Protein AF-A0A411MJ97-F1 (afdb_monomer)

InterPro domains:
  IPR010998 Integrase/recombinase, N-terminal [G3DSA:1.10.150.130] (1-94)
  IPR011010 DNA breaking-rejoining enzyme, catalytic core [SSF56349] (4-119)

Foldseek 3Di:
DDPVVVVVLVVLCVPQPCVQPVPPQPQPDALVSVVVSLVPDDDPDLVSSLVSLVSLQVVLVVCCVVVVYVDRRSPPPDRPDDPPPPDDDDDPVRLVVVLVVQCVPDDDPSNVVSVVSVPD

pLDDT: mean 81.16, std 8.09, range [54.06, 89.62]

Nearest PDB structures (foldseek):
  1z19-assembly1_A-2  TM=8.122E-01  e=3.519E-02  Lambdavirus lambda
  5vfz-assembly1_A  TM=7.139E-01  e=2.256E-02  Brujitavirus brujita
  1z19-assembly1_B-2  TM=7.707E-01  e=4.645E-02  Lambdavirus lambda
  2khv-assembly1_A  TM=8.139E-01  e=2.682E+00  Nitrosospira multiformis ATCC 25196

Radius of gyration: 21.89 Å; Cα contacts (8 Å, |Δi|>4): 67; chains: 1; bounding box: 50×23×55 Å

Sequence (120 aa):
MCQGTRNNYKSSFNLYWMPYLGLRRIDMITPTMLRGII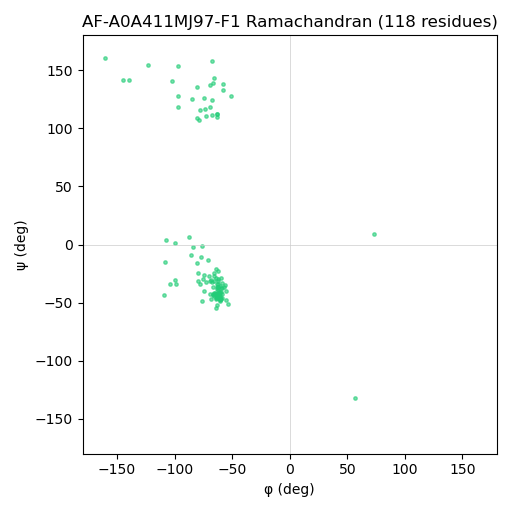ANIEWSSSGVKRNAIIKLASVFKTAVLDGLIAKNPTTSLDKPKVVKKVVDPYTREEAERIITYLYKTLRKYSQIYAPFFEFA

Mean predicted aligned error: 10.46 Å

Organism: NCBI:txid2518644

Solvent-accessible surface area (backbone atoms only — not comparable to full-atom values): 7359 Å² total; per-residue (Å²): 131,63,68,67,62,57,51,54,50,53,52,50,40,58,71,73,39,38,86,78,45,65,90,51,64,78,71,76,56,46,45,67,58,51,53,52,51,62,68,70,52,86,64,97,38,69,66,56,50,36,52,52,51,52,55,50,39,50,52,40,48,49,37,36,75,73,62,70,29,96,67,57,44,54,75,84,54,88,69,66,78,85,76,78,76,78,78,81,74,77,50,71,71,54,49,54,51,50,38,55,48,38,62,74,70,41,60,76,85,57,42,60,56,29,60,54,70,73,77,108

Secondary structure (DSSP, 8-state):
--HHHHHHHHHHHHHHTHHHHTTS-GGG--HHHHHHHHHHSPPS-HHHHHHHHHHHHHHHHHHHHTTS-SS-TTTTSPPPP-------PPPHHHHHHHHHHHHHH--GGGGGHHHHHH--

Structure (mmCIF, N/CA/C/O backbone):
data_AF-A0A411MJ97-F1
#
_entry.id   AF-A0A411MJ97-F1
#
loop_
_atom_site.group_PDB
_atom_site.id
_atom_site.type_symbol
_atom_site.label_atom_id
_atom_site.label_alt_id
_atom_site.label_comp_id
_atom_site.label_asym_id
_atom_site.label_entity_id
_atom_site.label_seq_id
_atom_site.pdbx_PDB_ins_code
_atom_site.Cartn_x
_atom_site.Cartn_y
_atom_site.Cartn_z
_atom_site.occupancy
_atom_site.B_iso_or_equiv
_atom_site.auth_seq_id
_atom_site.auth_comp_id
_atom_site.auth_asym_id
_atom_site.auth_atom_id
_atom_site.pdbx_PDB_model_num
ATOM 1 N N . MET A 1 1 ? -15.917 -6.005 -7.310 1.00 54.06 1 MET A N 1
ATOM 2 C CA . MET A 1 1 ? -14.992 -5.322 -6.373 1.00 54.06 1 MET A CA 1
ATOM 3 C C . MET A 1 1 ? -15.778 -4.272 -5.606 1.00 54.06 1 MET A C 1
ATOM 5 O O . MET A 1 1 ? -16.464 -3.483 -6.238 1.00 54.06 1 MET A O 1
ATOM 9 N N . CYS A 1 2 ? -15.717 -4.263 -4.278 1.00 67.25 2 CYS A N 1
ATOM 10 C CA . CYS A 1 2 ? -16.365 -3.239 -3.456 1.00 67.25 2 CYS A CA 1
ATOM 11 C C . CYS A 1 2 ? -15.707 -1.859 -3.681 1.00 67.25 2 CYS A C 1
ATOM 13 O O . CYS A 1 2 ? -14.482 -1.755 -3.792 1.00 67.25 2 CYS A O 1
ATOM 15 N N . GLN A 1 3 ? -16.516 -0.794 -3.767 1.00 73.81 3 GLN A N 1
ATOM 16 C CA . GLN A 1 3 ? -16.079 0.563 -4.144 1.00 73.81 3 GLN A CA 1
ATOM 17 C C . GLN A 1 3 ? -14.947 1.105 -3.248 1.00 73.81 3 GLN A C 1
ATOM 19 O O . GLN A 1 3 ? -14.032 1.774 -3.732 1.00 73.81 3 GLN A O 1
ATOM 24 N N . GLY A 1 4 ? -14.960 0.753 -1.957 1.00 75.31 4 GLY A N 1
ATOM 25 C CA . GLY A 1 4 ? -13.922 1.140 -0.997 1.00 75.31 4 GLY A CA 1
ATOM 26 C C . GLY A 1 4 ? -12.528 0.620 -1.362 1.00 75.31 4 GLY A C 1
ATOM 27 O O . GLY A 1 4 ? -11.550 1.367 -1.292 1.00 75.31 4 GLY A O 1
ATOM 28 N N . THR A 1 5 ? -12.425 -0.621 -1.845 1.00 76.12 5 THR A N 1
ATOM 29 C CA . THR A 1 5 ? -11.140 -1.207 -2.254 1.00 76.12 5 THR A CA 1
ATOM 30 C C . THR A 1 5 ? -10.574 -0.480 -3.471 1.00 76.12 5 THR A C 1
ATOM 32 O O . THR A 1 5 ? -9.397 -0.120 -3.476 1.00 76.12 5 THR A O 1
ATOM 35 N N . ARG A 1 6 ? -11.408 -0.173 -4.474 1.00 81.50 6 ARG A N 1
ATOM 36 C CA . ARG A 1 6 ? -10.982 0.574 -5.672 1.00 81.50 6 ARG A CA 1
ATOM 37 C C . ARG A 1 6 ? -10.468 1.971 -5.317 1.00 81.50 6 ARG A C 1
ATOM 39 O O . ARG A 1 6 ? -9.400 2.366 -5.785 1.00 81.50 6 ARG A O 1
ATOM 46 N N . ASN A 1 7 ? -11.194 2.694 -4.465 1.00 84.56 7 ASN A N 1
ATOM 47 C CA . ASN A 1 7 ? -10.807 4.037 -4.037 1.00 84.56 7 ASN A CA 1
ATOM 48 C C . ASN A 1 7 ? -9.480 4.015 -3.264 1.00 84.56 7 ASN A C 1
ATOM 50 O O . ASN A 1 7 ? -8.591 4.809 -3.555 1.00 84.56 7 ASN A O 1
ATOM 54 N N . ASN A 1 8 ? -9.290 3.048 -2.360 1.00 82.81 8 ASN A N 1
ATOM 55 C CA . ASN A 1 8 ? -8.037 2.897 -1.618 1.00 82.81 8 ASN A CA 1
ATOM 56 C C . ASN A 1 8 ? -6.839 2.605 -2.545 1.00 82.81 8 ASN A C 1
ATOM 58 O O . ASN A 1 8 ? -5.727 3.083 -2.319 1.00 82.81 8 ASN A O 1
ATOM 62 N N . TYR A 1 9 ? -7.031 1.824 -3.611 1.00 84.38 9 TYR A N 1
ATOM 63 C CA . TYR A 1 9 ? -5.985 1.634 -4.620 1.00 84.38 9 TYR A CA 1
ATOM 64 C C . TYR A 1 9 ? -5.664 2.952 -5.327 1.00 84.38 9 TYR A C 1
ATOM 66 O O . TYR A 1 9 ? -4.514 3.385 -5.280 1.00 84.38 9 TYR A O 1
ATOM 74 N N . LYS A 1 10 ? -6.672 3.626 -5.895 1.00 87.00 10 LYS A N 1
ATOM 75 C CA . LYS A 1 10 ? -6.489 4.886 -6.631 1.00 87.00 10 LYS A CA 1
ATOM 76 C C . LYS A 1 10 ? -5.780 5.951 -5.789 1.00 87.00 10 LYS A C 1
ATOM 78 O O . LYS A 1 10 ? -4.799 6.527 -6.247 1.00 87.00 10 LYS A O 1
ATOM 83 N N . SER A 1 11 ? -6.214 6.158 -4.546 1.00 86.81 11 SER A N 1
ATOM 84 C CA . SER A 1 11 ? -5.609 7.152 -3.655 1.00 86.81 11 SER A CA 1
ATOM 85 C C . SER A 1 11 ? -4.155 6.823 -3.316 1.00 86.81 11 SER A C 1
ATOM 87 O O . SER A 1 11 ? -3.308 7.707 -3.379 1.00 86.81 11 SER A O 1
ATOM 89 N N . SER A 1 12 ? -3.829 5.555 -3.027 1.00 86.31 12 SER A N 1
ATOM 90 C CA . SER A 1 12 ? -2.433 5.157 -2.773 1.00 86.31 12 SER A CA 1
ATOM 91 C C . SER A 1 12 ? -1.535 5.379 -3.993 1.00 86.31 12 SER A C 1
ATOM 93 O O . SER A 1 12 ? -0.392 5.796 -3.840 1.00 86.31 12 SER A O 1
ATOM 95 N N . PHE A 1 13 ? -2.034 5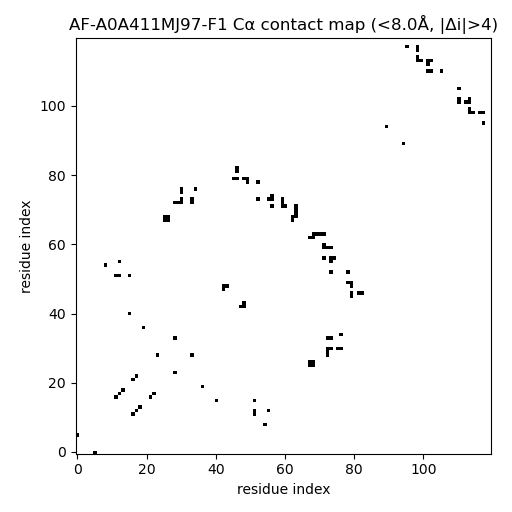.106 -5.202 1.00 88.19 13 PHE A N 1
ATOM 96 C CA . PHE A 1 13 ? -1.264 5.331 -6.426 1.00 88.19 13 PHE A CA 1
ATOM 97 C C . PHE A 1 13 ? -1.043 6.810 -6.712 1.00 88.19 13 PHE A C 1
ATOM 99 O O . PHE A 1 13 ? 0.091 7.210 -6.970 1.00 88.19 13 PHE A O 1
ATOM 106 N N . ASN A 1 14 ? -2.097 7.616 -6.620 1.00 89.19 14 ASN A N 1
ATOM 107 C CA . ASN A 1 14 ? -2.013 9.049 -6.878 1.00 89.19 14 ASN A CA 1
ATOM 108 C C . ASN A 1 14 ? -1.098 9.768 -5.887 1.00 89.19 14 ASN A C 1
ATOM 110 O O . ASN A 1 14 ? -0.387 10.681 -6.284 1.00 89.19 14 ASN A O 1
ATOM 114 N N . LEU A 1 15 ? -1.097 9.340 -4.624 1.00 87.81 15 LEU A N 1
ATOM 115 C CA . LEU A 1 15 ? -0.295 9.971 -3.584 1.00 87.81 15 LEU A CA 1
ATOM 116 C C . LEU A 1 15 ? 1.189 9.587 -3.676 1.00 87.81 15 LEU A C 1
ATOM 118 O O . LEU A 1 15 ? 2.050 10.457 -3.628 1.00 87.81 15 LEU A O 1
ATOM 122 N N . TYR A 1 16 ? 1.493 8.291 -3.805 1.00 87.56 16 TYR A N 1
ATOM 123 C CA . TYR A 1 16 ? 2.867 7.795 -3.651 1.00 87.56 16 TYR A CA 1
ATOM 124 C C . TYR A 1 16 ? 3.594 7.543 -4.972 1.00 87.56 16 TYR A C 1
ATOM 126 O O . TYR A 1 16 ? 4.814 7.658 -5.029 1.00 87.56 16 TYR A O 1
ATOM 134 N N . TRP A 1 17 ? 2.876 7.172 -6.035 1.00 89.38 17 TRP A N 1
ATOM 135 C CA . TRP A 1 17 ? 3.498 6.670 -7.264 1.00 89.38 17 TRP A CA 1
ATOM 136 C C . TRP A 1 17 ? 3.387 7.649 -8.432 1.00 89.38 17 TRP A C 1
ATOM 138 O O . TRP A 1 17 ? 4.373 7.857 -9.137 1.00 89.38 17 TRP A O 1
ATOM 148 N N . MET A 1 18 ? 2.225 8.276 -8.635 1.00 89.62 18 MET A N 1
ATOM 149 C CA . MET A 1 18 ? 1.992 9.172 -9.777 1.00 89.62 18 MET A CA 1
ATOM 150 C C . MET A 1 18 ? 2.946 10.376 -9.858 1.00 89.62 18 MET A C 1
ATOM 152 O O . MET A 1 18 ? 3.374 10.659 -10.976 1.00 89.62 18 MET A O 1
ATOM 156 N N . PRO A 1 19 ? 3.369 11.027 -8.752 1.00 88.19 19 PRO A N 1
ATOM 157 C CA . PRO A 1 19 ? 4.317 12.143 -8.832 1.00 88.19 19 PRO A CA 1
ATOM 158 C C . PRO A 1 19 ? 5.660 11.763 -9.473 1.00 88.19 19 PRO A C 1
ATOM 160 O O . PRO A 1 19 ? 6.300 12.591 -10.111 1.00 88.19 19 PRO A O 1
ATOM 163 N N . TYR A 1 20 ? 6.078 10.501 -9.339 1.00 86.44 20 TYR A N 1
ATOM 164 C CA . TYR A 1 20 ? 7.381 10.023 -9.811 1.00 86.44 20 TYR A CA 1
ATOM 165 C C . TYR A 1 20 ? 7.296 9.194 -11.097 1.00 86.44 20 TYR A C 1
ATOM 167 O O . TYR A 1 20 ? 8.217 9.212 -11.918 1.00 86.44 20 TYR A O 1
ATOM 175 N N . LEU A 1 21 ? 6.212 8.430 -11.253 1.00 86.38 21 LEU A N 1
ATOM 176 C CA . LEU A 1 21 ? 6.045 7.434 -12.313 1.00 86.38 21 LEU A CA 1
ATOM 177 C C . LEU A 1 21 ? 5.025 7.849 -13.379 1.00 86.38 21 LEU A C 1
ATOM 179 O O . LEU A 1 21 ? 5.023 7.251 -14.447 1.00 86.38 21 LEU A O 1
ATOM 183 N N . GLY A 1 22 ? 4.183 8.859 -13.131 1.00 83.94 22 GLY A N 1
ATOM 184 C CA . GLY A 1 22 ? 3.058 9.201 -14.012 1.00 83.94 22 GLY A CA 1
ATOM 185 C C . GLY A 1 22 ? 3.455 9.630 -15.428 1.00 83.94 22 GLY A C 1
ATOM 186 O O . GLY A 1 22 ? 2.711 9.382 -16.368 1.00 83.94 22 GLY A O 1
ATOM 187 N N . LEU A 1 23 ? 4.641 10.226 -15.592 1.00 86.06 23 LEU A N 1
ATOM 188 C CA . LEU A 1 23 ? 5.170 10.675 -16.889 1.00 86.06 23 LEU A CA 1
ATOM 189 C C . LEU A 1 23 ? 6.191 9.704 -17.501 1.00 86.06 23 LEU A C 1
ATOM 191 O O . LEU A 1 23 ? 6.770 9.990 -18.546 1.00 86.06 23 LEU A O 1
ATOM 195 N N . ARG A 1 24 ? 6.467 8.572 -16.843 1.00 85.19 24 ARG A N 1
ATOM 196 C CA . ARG A 1 24 ? 7.493 7.621 -17.284 1.00 85.19 24 ARG A CA 1
ATOM 197 C C . ARG A 1 24 ? 6.850 6.432 -17.975 1.00 85.19 24 ARG A C 1
ATOM 199 O O . ARG A 1 24 ? 5.842 5.899 -17.520 1.00 85.19 24 ARG A O 1
ATOM 206 N N . ARG A 1 25 ? 7.490 5.967 -19.045 1.00 85.06 25 ARG A N 1
ATOM 207 C CA . ARG A 1 25 ? 7.130 4.691 -19.659 1.00 85.06 25 ARG A CA 1
ATOM 208 C C . ARG A 1 25 ? 7.429 3.546 -18.691 1.00 85.06 25 ARG A C 1
ATOM 210 O O . ARG A 1 25 ? 8.425 3.579 -17.966 1.00 85.06 25 ARG A O 1
ATOM 217 N N . ILE A 1 26 ? 6.565 2.535 -18.692 1.00 83.88 26 ILE A N 1
ATOM 218 C CA . ILE A 1 26 ? 6.623 1.414 -17.747 1.00 83.88 26 ILE A CA 1
ATOM 219 C C . ILE A 1 26 ? 7.876 0.535 -17.918 1.00 83.88 26 ILE A C 1
ATOM 221 O O . ILE A 1 26 ? 8.356 -0.046 -16.947 1.00 83.88 26 ILE A O 1
ATOM 225 N N . ASP A 1 27 ? 8.438 0.492 -19.126 1.00 82.81 27 ASP A N 1
ATOM 226 C CA . ASP A 1 27 ? 9.642 -0.256 -19.508 1.00 82.81 27 ASP A CA 1
ATOM 227 C C . ASP A 1 27 ? 10.949 0.368 -18.999 1.00 82.81 27 ASP A C 1
ATOM 229 O O . ASP A 1 27 ? 11.921 -0.341 -18.750 1.00 82.81 27 ASP A O 1
ATOM 233 N N . MET A 1 28 ? 10.969 1.684 -18.780 1.00 85.75 28 MET A N 1
ATOM 234 C CA . MET A 1 28 ? 12.132 2.408 -18.253 1.00 85.75 28 MET A CA 1
ATOM 235 C C . MET A 1 28 ? 12.220 2.377 -16.721 1.00 85.75 28 MET A C 1
ATOM 237 O O . MET A 1 28 ? 13.153 2.931 -16.132 1.00 85.75 28 MET A O 1
ATOM 241 N N . ILE A 1 29 ? 11.247 1.763 -16.041 1.00 86.81 29 ILE A N 1
ATOM 242 C CA . ILE A 1 29 ? 11.203 1.745 -14.580 1.00 86.81 29 ILE A CA 1
ATOM 243 C C . ILE A 1 29 ? 12.152 0.672 -14.045 1.00 86.81 29 ILE A C 1
ATOM 245 O O . ILE A 1 29 ? 11.885 -0.524 -14.131 1.00 86.81 29 ILE A O 1
ATOM 249 N N . THR A 1 30 ? 13.255 1.108 -13.435 1.00 85.75 30 THR A N 1
ATOM 250 C CA . THR A 1 30 ? 14.268 0.210 -12.867 1.00 85.75 30 THR A CA 1
ATOM 251 C C . THR A 1 30 ? 14.084 -0.009 -11.357 1.00 85.75 30 THR A C 1
ATOM 253 O O . THR A 1 30 ? 13.586 0.875 -10.650 1.00 85.75 30 THR A O 1
ATOM 256 N N . PRO A 1 31 ? 14.547 -1.152 -10.806 1.00 85.38 31 PRO A N 1
ATOM 257 C CA . PRO A 1 31 ? 14.511 -1.409 -9.363 1.00 85.38 31 PRO A CA 1
ATOM 258 C C . PRO A 1 31 ? 15.251 -0.351 -8.533 1.00 85.38 31 PRO A C 1
ATOM 260 O O . PRO A 1 31 ? 14.812 0.007 -7.442 1.00 85.38 31 PRO A O 1
ATOM 263 N N . THR A 1 32 ? 16.371 0.174 -9.043 1.00 86.19 32 THR A N 1
ATOM 264 C CA . THR A 1 32 ? 17.165 1.208 -8.359 1.00 86.19 32 THR A CA 1
ATOM 265 C C . THR A 1 32 ? 16.396 2.517 -8.243 1.00 86.19 32 THR A C 1
ATOM 267 O O . THR A 1 32 ? 16.381 3.114 -7.168 1.00 86.19 32 THR A O 1
ATOM 270 N N . MET A 1 33 ? 15.689 2.921 -9.303 1.00 86.81 33 MET A N 1
ATOM 271 C CA . MET A 1 33 ? 14.829 4.102 -9.263 1.00 86.81 33 MET A CA 1
ATOM 272 C C . MET A 1 33 ? 13.702 3.927 -8.242 1.00 86.81 33 MET A C 1
ATOM 274 O O . MET A 1 33 ? 13.457 4.825 -7.443 1.00 86.81 33 MET A O 1
ATOM 278 N N . LEU A 1 34 ? 13.064 2.752 -8.204 1.00 87.50 34 LEU A N 1
ATOM 279 C CA . LEU A 1 34 ? 12.028 2.459 -7.211 1.00 87.50 34 LEU A CA 1
ATOM 280 C C . LEU A 1 34 ? 12.567 2.516 -5.778 1.00 87.50 34 LEU A C 1
ATOM 282 O O . LEU A 1 34 ? 11.903 3.084 -4.916 1.00 87.50 34 LEU A O 1
ATOM 286 N N . ARG A 1 35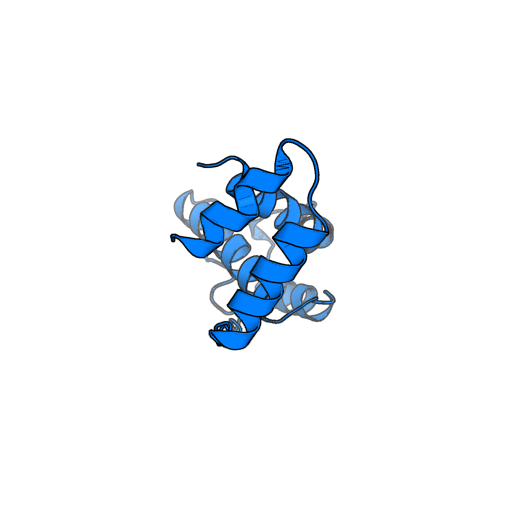 ? 13.773 1.993 -5.514 1.00 86.81 35 ARG A N 1
ATOM 287 C CA . ARG A 1 35 ? 14.420 2.125 -4.196 1.00 86.81 35 ARG A CA 1
ATOM 288 C C . ARG A 1 35 ? 14.661 3.585 -3.821 1.00 86.81 35 ARG A C 1
ATOM 290 O O . ARG A 1 35 ? 14.360 3.960 -2.693 1.00 86.81 35 ARG A O 1
ATOM 297 N N . GLY A 1 36 ? 15.139 4.398 -4.764 1.00 87.44 36 GLY A N 1
ATOM 298 C CA . GLY A 1 36 ? 15.321 5.836 -4.563 1.00 87.44 36 GLY A CA 1
ATOM 299 C C . GLY A 1 36 ? 14.005 6.545 -4.242 1.00 87.44 36 GLY A C 1
ATOM 300 O O . GLY A 1 36 ? 13.925 7.275 -3.262 1.00 87.44 36 GLY A O 1
ATOM 301 N N . ILE A 1 37 ? 12.942 6.276 -5.004 1.00 88.88 37 ILE A N 1
ATOM 302 C CA . ILE A 1 37 ? 11.608 6.847 -4.758 1.00 88.88 37 ILE A CA 1
ATOM 303 C C . ILE A 1 37 ? 11.090 6.430 -3.376 1.00 88.88 37 ILE A C 1
ATOM 305 O O . ILE A 1 37 ? 10.649 7.266 -2.597 1.00 88.88 37 ILE A O 1
ATOM 309 N N . ILE A 1 38 ? 11.195 5.144 -3.032 1.00 87.94 38 ILE A N 1
ATOM 310 C CA . ILE A 1 38 ? 10.743 4.621 -1.737 1.00 87.94 38 ILE A CA 1
ATOM 311 C C . ILE A 1 38 ? 11.511 5.246 -0.566 1.00 87.94 38 ILE A C 1
ATOM 313 O O . ILE A 1 38 ? 10.930 5.403 0.507 1.00 87.94 38 ILE A O 1
ATOM 317 N N . ALA A 1 39 ? 12.794 5.565 -0.746 1.00 87.00 39 ALA A N 1
ATOM 318 C CA . ALA A 1 39 ? 13.601 6.243 0.264 1.00 87.00 39 ALA A CA 1
ATOM 319 C C . ALA A 1 39 ? 13.234 7.729 0.417 1.00 87.00 39 ALA A C 1
ATOM 321 O O . ALA A 1 39 ? 13.314 8.246 1.523 1.00 87.00 39 ALA A O 1
ATOM 322 N N . ASN A 1 40 ? 12.807 8.389 -0.664 1.00 88.44 40 ASN A N 1
ATOM 323 C CA . ASN A 1 40 ? 12.400 9.799 -0.645 1.00 88.44 40 ASN A CA 1
ATOM 324 C C . ASN A 1 40 ? 10.978 10.023 -0.112 1.00 88.44 40 ASN A C 1
ATOM 326 O O . ASN A 1 40 ? 10.658 11.115 0.344 1.00 88.44 40 ASN A O 1
ATOM 330 N N . ILE A 1 41 ? 10.100 9.022 -0.190 1.00 87.88 41 ILE A N 1
ATOM 331 C CA . ILE A 1 41 ? 8.732 9.144 0.323 1.00 87.88 41 ILE A CA 1
ATOM 332 C C . ILE A 1 41 ? 8.743 9.082 1.853 1.00 87.88 41 ILE A C 1
ATOM 334 O O . ILE A 1 41 ? 9.190 8.093 2.438 1.00 87.88 41 ILE A O 1
ATOM 338 N N . GLU A 1 42 ? 8.152 10.086 2.497 1.00 86.94 42 GLU A N 1
ATOM 339 C CA . GLU A 1 42 ? 7.803 10.014 3.913 1.00 86.94 42 GLU A CA 1
ATOM 340 C C . GLU A 1 42 ? 6.598 9.088 4.115 1.00 86.94 42 GLU A C 1
ATOM 342 O O . GLU A 1 42 ? 5.489 9.318 3.621 1.00 86.94 42 GLU A O 1
ATOM 347 N N . TRP A 1 43 ? 6.821 7.990 4.835 1.00 86.00 43 TRP A N 1
ATOM 348 C CA . TRP A 1 43 ? 5.801 6.980 5.087 1.00 86.00 43 TRP A CA 1
ATOM 349 C C . TRP A 1 43 ? 5.157 7.202 6.449 1.00 86.00 43 TRP A C 1
ATOM 351 O O . TRP A 1 43 ? 5.841 7.194 7.467 1.00 86.00 43 TRP A O 1
ATOM 361 N N . SER A 1 44 ? 3.825 7.266 6.491 1.00 84.31 44 SER A N 1
ATOM 362 C CA . SER A 1 44 ? 3.083 7.352 7.757 1.00 84.31 44 SER A CA 1
ATOM 363 C C . SER A 1 44 ? 3.250 6.111 8.640 1.00 84.31 44 SER A C 1
ATOM 365 O O . SER A 1 44 ? 3.148 6.188 9.859 1.00 84.31 44 SER A O 1
ATOM 367 N N . SER A 1 45 ? 3.486 4.942 8.037 1.00 83.56 45 SER A N 1
ATOM 368 C CA . SER A 1 45 ? 3.812 3.709 8.754 1.00 83.56 45 SER A CA 1
ATOM 369 C C . SER A 1 45 ? 4.485 2.681 7.84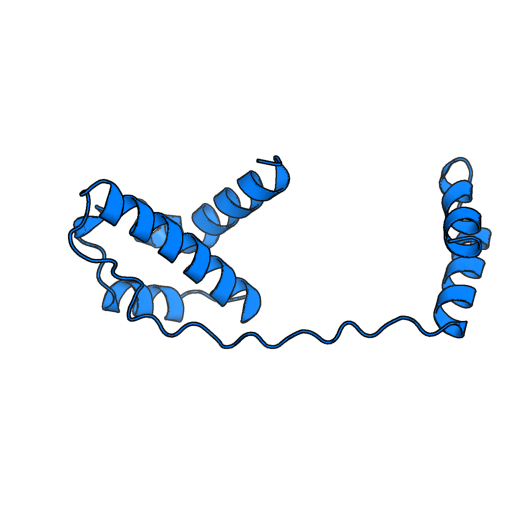3 1.00 83.56 45 SER A C 1
ATOM 371 O O . SER A 1 45 ? 4.328 2.695 6.616 1.00 83.56 45 SER A O 1
ATOM 373 N N . SER A 1 46 ? 5.168 1.710 8.455 1.00 82.19 46 SER A N 1
ATOM 374 C CA . SER A 1 46 ? 5.726 0.541 7.759 1.00 82.19 46 SER A CA 1
ATOM 375 C C . SER A 1 46 ? 4.650 -0.284 7.033 1.00 82.19 46 SER A C 1
ATOM 377 O O . SER A 1 46 ? 4.902 -0.819 5.950 1.00 82.19 46 SER A O 1
ATOM 379 N N . GLY A 1 47 ? 3.430 -0.338 7.580 1.00 82.31 47 GLY A N 1
ATOM 380 C CA . GLY A 1 47 ? 2.277 -0.991 6.958 1.00 82.31 47 GLY A CA 1
ATOM 381 C C . GLY A 1 47 ? 1.812 -0.287 5.682 1.00 82.31 47 GLY A C 1
ATOM 382 O O . GLY A 1 47 ? 1.561 -0.946 4.672 1.00 82.31 47 GLY A O 1
ATOM 383 N N . VAL A 1 48 ? 1.766 1.050 5.687 1.00 84.12 48 VAL A N 1
ATOM 384 C CA . VAL A 1 48 ? 1.420 1.847 4.497 1.00 84.12 48 VAL A CA 1
ATOM 385 C C . VAL A 1 48 ? 2.483 1.691 3.410 1.00 84.12 48 VAL A C 1
ATOM 387 O O . VAL A 1 48 ? 2.127 1.402 2.265 1.00 84.12 48 VAL A O 1
ATOM 390 N N . LYS A 1 49 ? 3.772 1.745 3.778 1.00 86.25 49 LYS A N 1
ATOM 391 C CA . LYS A 1 49 ? 4.898 1.449 2.874 1.00 86.25 49 LYS A CA 1
ATOM 392 C C . LYS A 1 49 ? 4.748 0.087 2.206 1.00 86.25 49 LYS A C 1
ATOM 394 O O . LYS A 1 49 ? 4.795 -0.027 0.981 1.00 86.25 49 LYS A O 1
ATOM 399 N N . ARG A 1 50 ? 4.509 -0.959 3.000 1.00 84.62 50 ARG A N 1
ATOM 400 C CA . ARG A 1 50 ? 4.316 -2.320 2.488 1.00 84.62 50 ARG A CA 1
ATOM 401 C C . ARG A 1 50 ? 3.113 -2.407 1.546 1.00 84.62 50 ARG A C 1
ATOM 403 O O . ARG A 1 50 ? 3.237 -2.977 0.464 1.00 84.62 50 ARG A O 1
ATOM 410 N N . ASN A 1 51 ? 1.971 -1.844 1.933 1.00 86.12 51 ASN A N 1
ATOM 411 C CA . ASN A 1 51 ? 0.757 -1.874 1.119 1.00 86.12 51 ASN A CA 1
ATOM 412 C C . ASN A 1 51 ? 0.952 -1.160 -0.222 1.00 86.12 51 ASN A C 1
ATOM 414 O O . ASN A 1 51 ? 0.545 -1.691 -1.254 1.00 86.12 51 ASN A O 1
ATOM 418 N N . ALA A 1 52 ? 1.611 -0.000 -0.231 1.00 88.19 52 ALA A N 1
ATOM 419 C CA . ALA A 1 52 ? 1.930 0.716 -1.459 1.00 88.19 52 ALA A CA 1
ATOM 420 C C . ALA A 1 52 ? 2.824 -0.122 -2.389 1.00 88.19 52 ALA A C 1
ATOM 422 O O . ALA A 1 52 ? 2.522 -0.234 -3.578 1.00 88.19 52 ALA A O 1
ATOM 423 N N . ILE A 1 53 ? 3.871 -0.763 -1.848 1.00 88.31 53 ILE A N 1
ATOM 424 C CA . ILE A 1 53 ? 4.787 -1.629 -2.612 1.00 88.31 53 ILE A CA 1
ATOM 425 C C . ILE A 1 53 ? 4.063 -2.864 -3.164 1.00 88.31 53 ILE A C 1
ATOM 427 O O . ILE A 1 53 ? 4.277 -3.229 -4.316 1.00 88.31 53 ILE A O 1
ATOM 431 N N . ILE A 1 54 ? 3.188 -3.510 -2.385 1.00 88.00 54 ILE A N 1
ATOM 432 C CA . ILE A 1 54 ? 2.418 -4.681 -2.843 1.00 88.00 54 ILE A CA 1
ATOM 433 C C . ILE A 1 54 ? 1.490 -4.305 -4.000 1.00 88.00 54 ILE A C 1
ATOM 435 O O . ILE A 1 54 ? 1.453 -5.013 -5.006 1.00 88.00 54 ILE A O 1
ATOM 439 N N . LYS A 1 55 ? 0.769 -3.184 -3.875 1.00 88.44 55 LYS A N 1
ATOM 440 C CA . LYS A 1 55 ? -0.112 -2.676 -4.934 1.00 88.44 55 LYS A CA 1
ATOM 441 C C . LYS A 1 55 ? 0.680 -2.409 -6.217 1.00 88.44 55 LYS A C 1
ATOM 443 O O . LYS A 1 55 ? 0.273 -2.857 -7.286 1.00 88.44 55 LYS A O 1
ATOM 448 N N . LEU A 1 56 ? 1.836 -1.753 -6.099 1.00 88.50 56 LEU A N 1
ATOM 449 C CA . LEU A 1 56 ? 2.734 -1.501 -7.226 1.00 88.50 56 LEU A CA 1
ATOM 450 C C . LEU A 1 56 ? 3.227 -2.808 -7.866 1.00 88.50 56 LEU A C 1
ATOM 452 O O . LEU A 1 56 ? 3.154 -2.973 -9.081 1.00 88.50 56 LEU A O 1
ATOM 456 N N . ALA A 1 57 ? 3.677 -3.762 -7.049 1.00 88.31 57 ALA A N 1
ATOM 457 C CA . ALA A 1 57 ? 4.159 -5.056 -7.515 1.00 88.31 57 ALA A CA 1
ATOM 458 C C . ALA A 1 57 ? 3.086 -5.845 -8.272 1.00 88.31 57 ALA A C 1
ATOM 460 O O . ALA A 1 57 ? 3.409 -6.525 -9.245 1.00 88.31 57 ALA A O 1
ATOM 461 N N . SER A 1 58 ? 1.820 -5.731 -7.854 1.00 88.25 58 SER A N 1
ATOM 462 C CA . SER A 1 58 ? 0.688 -6.331 -8.560 1.00 88.25 58 SER A CA 1
ATOM 463 C C . SER A 1 58 ? 0.503 -5.729 -9.951 1.00 88.25 58 SER A C 1
ATOM 465 O O . SER A 1 58 ? 0.305 -6.482 -10.896 1.00 88.25 58 SER A O 1
ATOM 467 N N . VAL A 1 59 ? 0.611 -4.403 -10.095 1.00 88.12 59 VAL A N 1
ATOM 468 C CA . VAL A 1 59 ? 0.488 -3.732 -11.402 1.00 88.12 59 VAL A CA 1
ATOM 469 C C . VAL A 1 59 ? 1.614 -4.153 -12.343 1.00 88.12 59 VAL A C 1
ATOM 471 O O . VAL A 1 59 ? 1.345 -4.540 -13.475 1.00 88.12 59 VAL A O 1
ATOM 474 N N . PHE A 1 60 ? 2.864 -4.175 -11.870 1.00 87.62 60 PHE A N 1
ATOM 475 C CA . PHE A 1 60 ? 3.980 -4.664 -12.687 1.00 87.62 60 PHE A CA 1
ATOM 476 C C . PHE A 1 60 ? 3.875 -6.155 -13.005 1.00 87.62 60 PHE A C 1
ATOM 478 O O . PHE A 1 60 ? 4.307 -6.577 -14.070 1.00 87.62 60 PHE A O 1
ATOM 485 N N . LYS A 1 61 ? 3.294 -6.966 -12.114 1.00 88.50 61 LYS A N 1
ATOM 486 C CA . LYS A 1 61 ? 3.033 -8.378 -12.407 1.00 88.50 61 LYS A CA 1
ATOM 487 C C . LYS A 1 61 ? 2.050 -8.516 -13.570 1.00 88.50 61 LYS A C 1
ATOM 489 O O . LYS A 1 61 ? 2.324 -9.297 -14.471 1.00 88.50 61 LYS A O 1
ATOM 494 N N . THR A 1 62 ? 0.962 -7.747 -13.573 1.00 87.88 62 THR A N 1
ATOM 495 C CA . THR A 1 62 ? 0.016 -7.722 -14.698 1.00 87.88 62 THR A CA 1
ATOM 496 C C . THR A 1 62 ? 0.689 -7.226 -15.975 1.00 87.88 62 THR A C 1
ATOM 498 O O . THR A 1 62 ? 0.577 -7.878 -16.998 1.00 87.88 62 THR A O 1
ATOM 501 N N . ALA A 1 63 ? 1.500 -6.168 -15.904 1.00 86.56 63 ALA A N 1
ATOM 502 C CA . ALA A 1 63 ? 2.227 -5.666 -17.070 1.00 86.56 63 ALA A CA 1
ATOM 503 C C . ALA A 1 63 ? 3.225 -6.683 -17.665 1.00 86.56 63 ALA A C 1
ATOM 505 O O . ALA A 1 63 ? 3.443 -6.683 -18.873 1.00 86.56 63 ALA A O 1
ATOM 506 N N . VAL A 1 64 ? 3.824 -7.558 -16.844 1.00 88.31 64 VAL A N 1
ATOM 507 C CA . VAL A 1 64 ? 4.632 -8.689 -17.342 1.00 88.31 64 VAL A CA 1
ATOM 508 C C . VAL A 1 64 ? 3.753 -9.734 -18.031 1.00 88.31 64 VAL A C 1
ATOM 510 O O . VAL A 1 64 ? 4.136 -10.242 -19.079 1.00 88.31 64 VAL A O 1
ATOM 513 N N . LEU A 1 65 ? 2.587 -10.058 -17.459 1.00 88.25 65 LEU A N 1
ATOM 514 C CA . LEU A 1 65 ? 1.646 -11.019 -18.053 1.00 88.25 65 LEU A CA 1
ATOM 515 C C . LEU A 1 65 ? 1.105 -10.531 -19.401 1.00 88.25 65 LEU A C 1
ATOM 517 O O . LEU A 1 65 ? 0.995 -11.323 -20.330 1.00 88.25 65 LEU A O 1
ATOM 521 N N . ASP A 1 66 ? 0.850 -9.231 -19.516 1.00 88.44 66 ASP A N 1
ATOM 522 C CA . ASP A 1 66 ? 0.403 -8.580 -20.750 1.00 88.44 66 ASP A CA 1
ATOM 523 C C . ASP A 1 66 ? 1.551 -8.384 -21.765 1.00 88.44 66 ASP A C 1
ATOM 525 O O . ASP A 1 66 ? 1.341 -7.846 -22.848 1.00 88.44 66 ASP A O 1
ATOM 529 N N . GLY A 1 67 ? 2.784 -8.783 -21.422 1.00 83.56 67 GLY A N 1
ATOM 530 C CA . GLY A 1 67 ? 3.957 -8.675 -22.294 1.00 83.56 67 GLY A CA 1
ATOM 531 C C . GLY A 1 67 ? 4.502 -7.254 -22.477 1.00 83.56 67 GLY A C 1
ATOM 532 O O . GLY A 1 67 ? 5.397 -7.048 -23.293 1.00 83.56 67 GLY A O 1
ATOM 533 N N . LEU A 1 68 ? 4.013 -6.270 -21.713 1.00 84.50 68 LEU A N 1
ATOM 534 C CA . LEU A 1 68 ? 4.458 -4.871 -21.791 1.00 84.50 68 LEU A CA 1
ATOM 535 C C . LEU A 1 68 ? 5.884 -4.676 -21.262 1.00 84.50 68 LEU A C 1
ATOM 537 O O . LEU A 1 68 ? 6.575 -3.740 -21.658 1.00 84.50 68 LEU A O 1
ATOM 541 N N . ILE A 1 69 ? 6.315 -5.540 -20.340 1.00 85.56 69 ILE A N 1
ATOM 542 C CA . ILE A 1 69 ? 7.658 -5.531 -19.758 1.00 85.56 69 ILE A CA 1
ATOM 543 C C . ILE A 1 69 ? 8.200 -6.953 -19.601 1.00 85.56 69 ILE A C 1
ATOM 545 O O . ILE A 1 69 ? 7.486 -7.867 -19.203 1.00 85.56 69 ILE A O 1
ATOM 549 N N . ALA A 1 70 ? 9.498 -7.141 -19.849 1.00 79.19 70 ALA A N 1
ATOM 550 C CA . ALA A 1 70 ? 10.124 -8.466 -19.802 1.00 79.19 70 ALA A CA 1
ATOM 551 C C . ALA A 1 70 ? 10.347 -8.999 -18.374 1.00 79.19 70 ALA A C 1
ATOM 553 O O . ALA A 1 70 ? 10.385 -10.209 -18.153 1.00 79.19 70 ALA A O 1
ATOM 554 N N . LYS A 1 71 ? 10.554 -8.111 -17.391 1.00 78.31 71 LYS A N 1
ATOM 555 C CA . LYS A 1 71 ? 10.866 -8.481 -16.001 1.00 78.31 71 LYS A CA 1
ATOM 556 C C . LYS A 1 71 ? 10.233 -7.501 -15.025 1.00 78.31 71 LYS A C 1
ATOM 558 O O . LYS A 1 71 ? 10.251 -6.298 -15.258 1.00 78.31 71 LYS A O 1
ATOM 563 N N . ASN A 1 72 ? 9.734 -8.008 -13.898 1.00 78.94 72 ASN A N 1
ATOM 564 C CA . ASN A 1 72 ? 9.122 -7.169 -12.870 1.00 78.94 72 ASN A CA 1
ATOM 565 C C . ASN A 1 72 ? 10.201 -6.448 -12.023 1.00 78.94 72 ASN A C 1
ATOM 567 O O . ASN A 1 72 ? 10.915 -7.121 -11.264 1.00 78.94 72 ASN A O 1
ATOM 571 N N . PRO A 1 73 ? 10.285 -5.100 -12.066 1.00 78.06 73 PRO A N 1
ATOM 572 C CA . PRO A 1 73 ? 11.304 -4.332 -11.346 1.00 78.06 73 PRO A CA 1
ATOM 573 C C . PRO A 1 73 ? 11.096 -4.307 -9.823 1.00 78.06 73 PRO A C 1
ATOM 575 O O . PRO A 1 73 ? 11.997 -3.933 -9.075 1.00 78.06 73 PRO A O 1
ATOM 578 N N . THR A 1 74 ? 9.925 -4.728 -9.337 1.00 78.62 74 THR A N 1
ATOM 579 C CA . THR A 1 74 ? 9.599 -4.770 -7.901 1.00 78.62 74 THR A CA 1
ATOM 580 C C . THR A 1 74 ? 10.055 -6.048 -7.198 1.00 78.62 74 THR A C 1
ATOM 582 O O . THR A 1 74 ? 10.006 -6.120 -5.972 1.00 78.62 74 THR A O 1
ATOM 585 N N . THR A 1 75 ? 10.514 -7.057 -7.946 1.00 74.12 75 THR A N 1
ATOM 586 C CA . THR A 1 75 ? 10.918 -8.367 -7.398 1.00 74.12 75 THR A CA 1
ATOM 587 C C . THR A 1 75 ? 12.115 -8.252 -6.454 1.00 74.12 75 THR A C 1
ATOM 589 O O . THR A 1 75 ? 12.181 -8.955 -5.454 1.00 74.12 75 THR A O 1
ATOM 592 N N . SER A 1 76 ? 13.030 -7.323 -6.738 1.00 71.88 76 SER A N 1
ATOM 593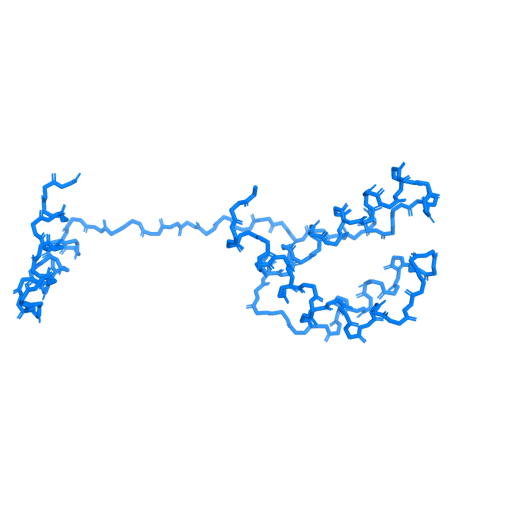 C CA . SER A 1 76 ? 14.229 -7.067 -5.930 1.00 71.88 76 SER A CA 1
ATOM 594 C C . SER A 1 76 ? 14.005 -6.066 -4.789 1.00 71.88 76 SER A C 1
ATOM 596 O O . SER A 1 76 ? 14.976 -5.628 -4.171 1.00 71.88 76 SER A O 1
ATOM 598 N N . LEU A 1 77 ? 12.763 -5.631 -4.542 1.00 75.19 77 LEU A N 1
ATOM 599 C CA . LEU A 1 77 ? 12.453 -4.712 -3.448 1.00 75.19 77 LEU A CA 1
ATOM 600 C C . LEU A 1 77 ? 12.249 -5.491 -2.153 1.00 75.19 77 LEU A C 1
ATOM 602 O O . LEU A 1 77 ? 11.390 -6.374 -2.084 1.00 75.19 77 LEU A O 1
ATOM 606 N N . ASP A 1 78 ? 12.996 -5.113 -1.118 1.00 67.00 78 ASP A N 1
ATOM 607 C CA . ASP A 1 78 ? 12.788 -5.658 0.216 1.00 67.00 78 ASP A CA 1
ATOM 608 C C . ASP A 1 78 ? 11.434 -5.183 0.765 1.00 67.00 78 ASP A C 1
ATOM 610 O O . ASP A 1 78 ? 11.115 -3.987 0.789 1.00 67.00 78 ASP A O 1
ATOM 614 N N . LYS A 1 79 ? 10.591 -6.144 1.143 1.00 69.12 79 LYS A N 1
ATOM 615 C CA . LYS A 1 79 ? 9.232 -5.880 1.619 1.00 69.12 79 LYS A CA 1
ATOM 616 C C . LYS A 1 79 ? 9.282 -5.868 3.143 1.00 69.12 79 LYS A C 1
ATOM 618 O O . LYS A 1 79 ? 9.521 -6.931 3.715 1.00 69.12 79 LYS A O 1
ATOM 623 N N . PRO A 1 80 ? 8.957 -4.743 3.812 1.00 66.62 80 PRO A N 1
ATOM 624 C CA . PRO A 1 80 ? 8.988 -4.670 5.271 1.00 66.62 80 PRO A CA 1
ATOM 625 C C . PRO A 1 80 ? 8.206 -5.835 5.885 1.00 66.62 80 PRO A C 1
ATOM 627 O O . PRO A 1 80 ? 7.062 -6.076 5.478 1.00 66.62 80 PRO A O 1
ATOM 630 N N . LYS A 1 81 ? 8.812 -6.582 6.816 1.00 56.25 81 LYS A N 1
ATOM 631 C CA . LYS A 1 81 ? 8.149 -7.704 7.501 1.00 56.25 81 LYS A CA 1
ATOM 632 C C . LYS A 1 81 ? 6.886 -7.195 8.204 1.00 56.25 81 LYS A C 1
ATOM 634 O O . LYS A 1 81 ? 6.877 -6.107 8.774 1.00 56.25 81 LYS A O 1
ATOM 639 N N . VAL A 1 82 ? 5.800 -7.966 8.121 1.00 59.12 82 VAL A N 1
ATOM 640 C CA . VAL A 1 82 ? 4.528 -7.604 8.759 1.00 59.12 82 VAL A CA 1
ATOM 641 C C . VAL A 1 82 ? 4.718 -7.665 10.268 1.00 59.12 82 VAL A C 1
ATOM 643 O O . VAL A 1 82 ? 4.854 -8.751 10.824 1.00 59.12 82 VAL A O 1
ATOM 646 N N . VAL A 1 83 ? 4.685 -6.511 10.929 1.00 59.03 83 VAL A N 1
ATOM 647 C CA . VAL A 1 83 ? 4.429 -6.464 12.367 1.00 59.03 83 VAL A CA 1
ATOM 648 C C . VAL A 1 83 ? 2.923 -6.623 12.517 1.00 59.03 83 VAL A C 1
ATOM 650 O O . VAL A 1 83 ? 2.160 -5.734 12.135 1.00 59.03 83 VAL A O 1
ATOM 653 N N . LYS A 1 84 ? 2.474 -7.794 12.978 1.00 57.62 84 LYS A N 1
ATOM 654 C CA . LYS A 1 84 ? 1.067 -7.978 13.338 1.00 57.62 84 LYS A CA 1
ATOM 655 C C . LYS A 1 84 ? 0.793 -7.023 14.492 1.00 57.62 84 LYS A C 1
ATOM 657 O O . LYS A 1 84 ? 1.346 -7.203 15.572 1.00 57.62 84 LYS A O 1
ATOM 662 N N . LYS A 1 85 ? -0.022 -5.995 14.255 1.00 61.06 85 LYS A N 1
ATOM 663 C CA . LYS A 1 85 ? -0.563 -5.195 15.350 1.00 61.06 85 LYS A CA 1
ATOM 664 C C . LYS A 1 85 ? -1.419 -6.152 16.174 1.00 61.06 85 LYS A C 1
ATOM 666 O O . LYS A 1 85 ? -2.426 -6.642 15.668 1.00 61.06 85 LYS A O 1
ATOM 671 N N . VAL A 1 86 ? -0.966 -6.483 17.379 1.00 65.12 86 VAL A N 1
ATOM 672 C CA . VAL A 1 86 ? -1.810 -7.162 18.360 1.00 65.12 86 VAL A CA 1
ATOM 673 C C . VAL A 1 86 ? -2.930 -6.172 18.647 1.00 65.12 86 VAL A C 1
ATOM 675 O O . VAL A 1 86 ? -2.672 -5.051 19.083 1.00 65.12 86 VAL A O 1
ATOM 678 N N . VAL A 1 87 ? -4.146 -6.514 18.228 1.00 68.06 87 VAL A N 1
ATOM 679 C CA . VAL A 1 87 ? -5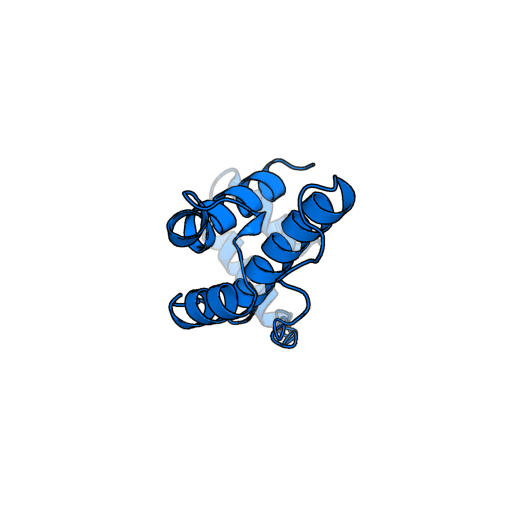.324 -5.744 18.616 1.00 68.06 87 VAL A CA 1
ATOM 680 C C . VAL A 1 87 ? -5.493 -6.024 20.095 1.00 68.06 87 VAL A C 1
ATOM 682 O O . VAL A 1 87 ? -5.634 -7.188 20.460 1.00 68.06 87 VAL A O 1
ATOM 685 N N . ASP A 1 88 ? -5.397 -4.986 20.914 1.00 73.25 88 ASP A N 1
ATOM 686 C CA . ASP A 1 88 ? -5.687 -5.096 22.336 1.00 73.25 88 ASP A CA 1
ATOM 687 C C . ASP A 1 88 ? -7.209 -5.229 22.483 1.00 73.25 88 ASP A C 1
ATOM 689 O O . ASP A 1 88 ? -7.930 -4.306 22.081 1.00 73.25 88 ASP A O 1
ATOM 693 N N . PRO A 1 89 ? -7.729 -6.400 22.887 1.00 78.38 89 PRO A N 1
ATOM 694 C CA . PRO A 1 89 ? -9.158 -6.562 23.069 1.00 78.38 89 PRO A CA 1
ATOM 695 C C . PRO A 1 89 ? -9.596 -5.732 24.274 1.00 78.38 89 PRO A C 1
ATOM 697 O O . PRO A 1 89 ? -8.950 -5.761 25.317 1.00 78.38 89 PRO A O 1
ATOM 700 N N . TYR A 1 90 ? -10.723 -5.029 24.147 1.00 77.62 90 TYR A N 1
ATOM 701 C CA . TYR A 1 90 ? -11.313 -4.366 25.304 1.00 77.62 90 TYR A CA 1
ATOM 702 C C . TYR A 1 90 ? -11.606 -5.394 26.392 1.00 77.62 90 TYR A C 1
ATOM 704 O O . TYR A 1 90 ? -12.195 -6.449 26.135 1.00 77.62 90 TYR A O 1
ATOM 712 N N . THR A 1 91 ? -11.211 -5.069 27.616 1.00 85.19 91 THR A N 1
ATOM 713 C CA . THR A 1 91 ? -11.624 -5.841 28.785 1.00 85.19 91 THR A CA 1
ATOM 714 C C . THR A 1 91 ? -13.127 -5.668 29.016 1.00 85.19 91 THR A C 1
ATOM 716 O O . THR A 1 91 ? -13.734 -4.680 28.591 1.00 85.19 91 THR A O 1
ATOM 719 N N . ARG A 1 92 ? -13.756 -6.620 29.718 1.00 81.12 92 ARG A N 1
ATOM 72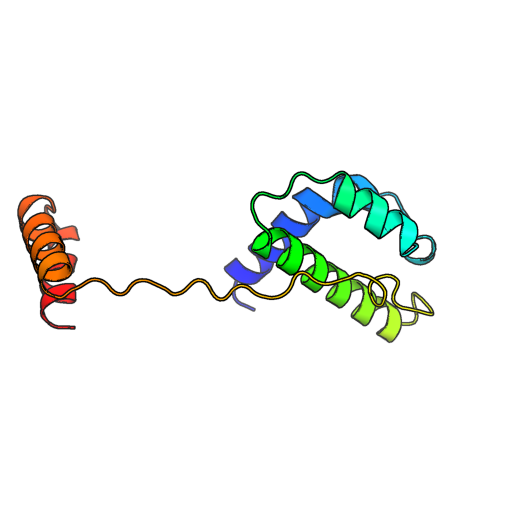0 C CA . ARG A 1 92 ? -15.195 -6.556 30.030 1.00 81.12 92 ARG A CA 1
ATOM 721 C C . ARG A 1 92 ? -15.571 -5.257 30.749 1.00 81.12 92 ARG A C 1
ATOM 723 O O . ARG A 1 92 ? -16.573 -4.636 30.419 1.00 81.12 92 ARG A O 1
ATOM 730 N N . GLU A 1 93 ? -14.726 -4.813 31.673 1.00 82.62 93 GLU A N 1
ATOM 731 C CA . GLU A 1 93 ? -14.931 -3.581 32.440 1.00 82.62 93 GLU A CA 1
ATOM 732 C C . GLU A 1 93 ? -14.844 -2.313 31.578 1.00 82.62 93 GLU A C 1
ATOM 734 O O . GLU A 1 93 ? -15.499 -1.309 31.866 1.00 82.62 93 GLU A O 1
ATOM 739 N N . GLU A 1 94 ? -14.012 -2.315 30.535 1.00 83.50 94 GLU A N 1
ATOM 740 C CA . GLU A 1 94 ? -13.933 -1.212 29.573 1.00 83.50 94 GLU A CA 1
ATOM 741 C C . GLU A 1 94 ? -15.143 -1.211 28.641 1.00 83.50 94 GLU A C 1
ATOM 743 O O . GLU A 1 94 ? -15.708 -0.148 28.383 1.00 83.50 94 GLU A O 1
ATOM 748 N N . ALA A 1 95 ? -15.586 -2.389 28.197 1.00 83.94 95 ALA A N 1
ATOM 749 C CA . ALA A 1 95 ? -16.790 -2.535 27.389 1.00 83.94 95 ALA A CA 1
ATOM 750 C C . ALA A 1 95 ? -18.036 -2.036 28.142 1.00 83.94 95 ALA A C 1
ATOM 752 O O . ALA A 1 95 ? -18.770 -1.196 27.621 1.00 83.94 95 ALA A O 1
ATOM 753 N N . GLU A 1 96 ? -18.231 -2.455 29.396 1.00 84.38 96 GLU A N 1
ATOM 754 C CA . GLU A 1 96 ? -19.355 -2.012 30.237 1.00 84.38 96 GLU A CA 1
ATOM 755 C C . GLU A 1 96 ? -19.313 -0.495 30.510 1.00 84.38 96 GLU A C 1
ATOM 757 O O . GLU A 1 96 ? -20.350 0.181 30.481 1.00 84.38 96 GLU A O 1
ATOM 762 N N . ARG A 1 97 ? -18.115 0.088 30.686 1.00 85.81 97 ARG A N 1
ATOM 763 C CA . ARG A 1 97 ? -17.939 1.548 30.796 1.00 85.81 97 ARG A CA 1
ATOM 764 C C . ARG A 1 97 ? -18.332 2.282 29.515 1.00 85.81 97 ARG A C 1
ATOM 766 O O . ARG A 1 97 ? -18.998 3.317 29.593 1.00 85.81 97 ARG A O 1
ATOM 773 N N . ILE A 1 98 ? -17.958 1.756 28.348 1.00 85.06 98 ILE A N 1
ATOM 774 C CA . ILE A 1 98 ? -18.345 2.319 27.048 1.00 85.06 98 ILE A CA 1
ATOM 775 C C . ILE A 1 98 ? -19.866 2.230 26.868 1.00 85.06 98 ILE A C 1
ATOM 777 O O . ILE A 1 98 ? -20.485 3.237 26.536 1.00 85.06 98 ILE A O 1
ATOM 781 N N . ILE A 1 99 ? -20.486 1.082 27.157 1.00 84.75 99 ILE A N 1
ATOM 782 C CA . ILE A 1 99 ? -21.942 0.878 27.061 1.00 84.75 99 ILE A CA 1
ATOM 783 C C . ILE A 1 99 ? -22.693 1.855 27.975 1.00 84.75 99 ILE A C 1
ATOM 785 O O . ILE A 1 99 ? -23.597 2.561 27.526 1.00 84.75 99 ILE A O 1
ATOM 789 N N . THR A 1 100 ? -22.260 1.993 29.230 1.00 85.38 100 THR A N 1
ATOM 790 C CA . THR A 1 100 ? -22.846 2.956 30.179 1.00 85.38 100 THR A CA 1
ATOM 791 C C . THR A 1 100 ? -22.732 4.396 29.664 1.00 85.38 100 THR A C 1
ATOM 793 O O . THR A 1 100 ? -23.676 5.188 29.759 1.00 85.38 100 THR A O 1
ATOM 796 N N . TYR A 1 101 ? -21.591 4.753 29.068 1.00 85.56 101 TYR A N 1
ATOM 797 C CA . TYR A 1 101 ? -21.393 6.067 28.460 1.00 85.56 101 TYR A CA 1
ATOM 798 C C . TYR A 1 101 ? -22.278 6.287 27.220 1.00 85.56 101 TYR A C 1
ATOM 800 O O . TYR A 1 101 ? -22.795 7.394 27.026 1.00 85.56 101 TYR A O 1
ATOM 808 N N . LEU A 1 102 ? -22.498 5.246 26.409 1.00 83.50 102 LEU A N 1
ATOM 809 C CA . LEU A 1 102 ? -23.394 5.280 25.250 1.00 83.50 102 LEU A CA 1
ATOM 810 C C . LEU A 1 102 ? -24.841 5.542 25.688 1.00 83.50 102 LEU A C 1
ATOM 812 O O . LEU A 1 102 ? -25.481 6.428 25.121 1.00 83.50 102 LEU A O 1
ATOM 816 N N . TYR A 1 103 ? -25.317 4.872 26.743 1.00 81.62 103 TYR A N 1
ATOM 817 C CA . TYR A 1 103 ? -26.643 5.117 27.326 1.00 81.62 103 TYR A CA 1
ATOM 818 C C . TYR A 1 103 ? -26.827 6.556 27.822 1.00 81.62 103 TYR A C 1
ATOM 820 O O . TYR A 1 103 ? -27.901 7.137 27.670 1.00 81.62 103 TYR A O 1
ATOM 828 N N . LYS A 1 104 ? -25.777 7.156 28.394 1.00 83.62 104 LYS A N 1
ATOM 829 C CA . LYS A 1 104 ? -25.834 8.518 28.944 1.00 83.62 104 LYS A CA 1
ATOM 830 C C . LYS A 1 104 ? -25.767 9.613 27.872 1.00 83.62 104 LYS A C 1
ATOM 832 O O . LYS A 1 104 ? -26.362 10.678 28.044 1.00 83.62 104 LYS A O 1
ATOM 837 N N . THR A 1 105 ? -25.022 9.380 26.793 1.00 84.38 105 THR A N 1
ATOM 838 C CA . THR A 1 105 ? -24.672 10.419 25.806 1.00 84.38 105 THR A CA 1
ATOM 839 C C . THR A 1 105 ? -25.568 10.390 24.568 1.00 84.38 105 THR A C 1
ATOM 841 O O . THR A 1 105 ? -25.865 11.441 23.994 1.00 84.38 105 THR A O 1
ATOM 844 N N . LEU A 1 106 ? -26.015 9.208 24.136 1.00 80.62 106 LEU A N 1
ATOM 845 C CA . LEU A 1 106 ? -26.774 9.070 22.896 1.00 80.62 106 LEU A CA 1
ATOM 846 C C . LEU A 1 106 ? -28.248 9.443 23.094 1.00 80.62 106 LEU A C 1
ATOM 848 O O . LEU A 1 106 ? -28.906 9.060 24.059 1.00 80.62 106 LEU A O 1
ATOM 852 N N . ARG A 1 107 ? -28.785 10.211 22.142 1.00 77.88 107 ARG A N 1
ATOM 853 C CA . ARG A 1 107 ? -30.184 10.663 22.118 1.00 77.88 107 ARG A CA 1
ATOM 854 C C . ARG A 1 107 ? -30.866 10.219 20.827 1.00 77.88 107 ARG A C 1
ATOM 856 O O . ARG A 1 107 ? -30.212 10.082 19.792 1.00 77.88 107 ARG A O 1
ATOM 863 N N . LYS A 1 108 ? -32.197 10.084 20.875 1.00 77.38 108 LYS A N 1
ATOM 864 C CA . LYS A 1 108 ? -33.053 9.729 19.728 1.00 77.38 108 LYS A CA 1
ATOM 865 C C . LYS A 1 108 ? -32.614 8.395 19.094 1.00 77.38 108 LYS A C 1
ATOM 867 O O . LYS A 1 108 ? -32.373 7.428 19.803 1.00 77.38 108 LYS A O 1
ATOM 872 N N . TYR A 1 109 ? -32.484 8.345 17.770 1.00 70.25 109 TYR A N 1
ATOM 873 C CA . TYR A 1 109 ? -32.223 7.131 16.992 1.00 70.25 109 TYR A CA 1
ATOM 874 C C . TYR A 1 109 ? -30.889 6.441 17.307 1.00 70.25 109 TYR A C 1
ATOM 876 O O . TYR A 1 109 ? -30.758 5.240 17.094 1.00 70.25 109 TYR A O 1
ATOM 884 N N . SER A 1 110 ? -29.911 7.166 17.855 1.00 73.38 110 SER A N 1
ATOM 885 C CA . SER A 1 110 ? -28.614 6.587 18.218 1.00 73.38 110 SER A CA 1
ATOM 886 C C . SER A 1 110 ? -28.659 5.770 19.515 1.00 73.38 110 SER A C 1
ATOM 888 O O . SER A 1 110 ? -27.708 5.058 19.807 1.00 73.38 110 SER A O 1
ATOM 890 N N . GLN A 1 111 ? -29.748 5.818 20.292 1.00 75.25 111 GLN A N 1
ATOM 891 C CA . GLN A 1 111 ? -29.869 5.035 21.531 1.00 75.25 111 GLN A CA 1
ATOM 892 C C . GLN A 1 111 ? -29.875 3.522 21.292 1.00 75.25 111 GLN A C 1
ATOM 894 O O . GLN A 1 111 ? -29.523 2.781 22.197 1.00 75.25 111 GLN A O 1
ATOM 899 N N . ILE A 1 112 ? -30.204 3.074 20.075 1.00 75.50 112 ILE A N 1
ATOM 900 C CA . ILE A 1 112 ? -30.274 1.656 19.687 1.00 75.50 112 ILE A CA 1
ATOM 901 C C . ILE A 1 112 ? -28.891 0.980 19.734 1.00 75.50 112 ILE A C 1
ATOM 903 O O . ILE A 1 112 ? -28.800 -0.228 19.936 1.00 75.50 112 ILE A O 1
ATOM 907 N N . TYR A 1 113 ? -27.803 1.746 19.607 1.00 74.56 113 TYR A N 1
ATOM 908 C CA . TYR A 1 113 ? -26.450 1.187 19.650 1.00 74.56 113 TYR A CA 1
ATOM 909 C C . TYR A 1 113 ? -26.052 0.678 21.040 1.00 74.56 113 TYR A C 1
ATOM 911 O O . TYR A 1 113 ? -25.309 -0.291 21.127 1.00 74.56 113 TYR A O 1
ATOM 919 N N . ALA A 1 114 ? -26.547 1.291 22.117 1.00 73.69 114 ALA A N 1
ATOM 920 C CA . ALA A 1 114 ? -26.225 0.862 23.477 1.00 73.69 114 ALA A CA 1
ATOM 921 C C . ALA A 1 114 ? -26.722 -0.571 23.793 1.00 73.69 114 ALA A C 1
ATOM 923 O O . ALA A 1 114 ? -25.881 -1.401 24.130 1.00 73.69 114 ALA A O 1
ATOM 924 N N . PRO A 1 115 ? -28.009 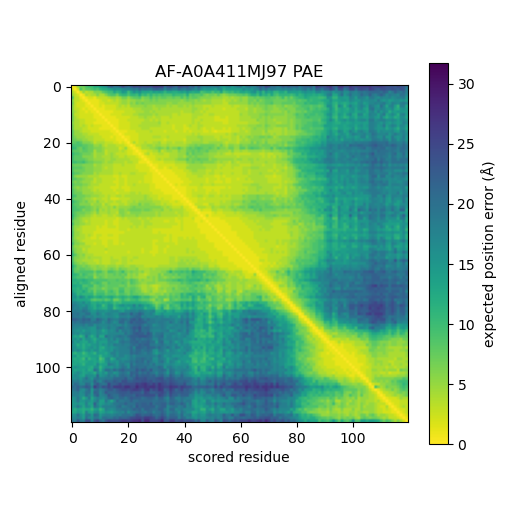-0.923 23.579 1.00 76.56 115 PRO A N 1
ATOM 925 C CA . PRO A 1 115 ? -28.481 -2.293 23.762 1.00 76.56 115 PRO A CA 1
ATOM 926 C C . PRO A 1 115 ? -27.905 -3.252 22.715 1.00 76.56 115 PRO A C 1
ATOM 928 O O . PRO A 1 115 ? -27.668 -4.413 23.019 1.00 76.56 115 PRO A O 1
ATOM 931 N N . PHE A 1 116 ? -27.611 -2.790 21.494 1.00 79.88 116 PHE A N 1
ATOM 932 C CA . PHE A 1 116 ? -26.959 -3.639 20.492 1.00 79.88 116 PHE A CA 1
ATOM 933 C C . PHE A 1 116 ? -25.602 -4.181 20.971 1.00 79.88 116 PHE A C 1
ATOM 935 O O . PHE A 1 116 ? -25.323 -5.354 20.764 1.00 79.88 116 PHE A O 1
ATOM 942 N N . PHE A 1 117 ? -24.775 -3.357 21.626 1.00 78.25 117 PHE A N 1
ATOM 943 C CA . PHE A 1 117 ? -23.481 -3.795 22.168 1.00 78.25 117 PHE A CA 1
ATOM 944 C C . PHE A 1 117 ? -23.579 -4.520 23.517 1.00 78.25 117 PHE A C 1
ATOM 946 O O . PHE A 1 117 ? -22.620 -5.167 23.918 1.00 78.25 117 PHE A O 1
ATOM 953 N N . GLU A 1 118 ? -24.705 -4.413 24.220 1.00 75.38 118 GLU A N 1
ATOM 954 C CA . GLU A 1 118 ? -24.946 -5.117 25.485 1.00 75.38 118 GLU A CA 1
ATOM 955 C C . GLU A 1 118 ? -25.353 -6.586 25.274 1.00 75.38 118 GLU A C 1
ATOM 957 O O . GLU A 1 118 ? -25.019 -7.437 26.094 1.00 75.38 118 GLU A O 1
ATOM 962 N N . PHE A 1 119 ? -26.047 -6.890 24.169 1.00 73.44 119 PHE A N 1
ATOM 963 C CA . PHE A 1 119 ? -26.586 -8.226 23.868 1.00 73.44 119 PHE A CA 1
ATOM 964 C C . PHE A 1 119 ? -25.852 -8.988 22.743 1.00 73.44 119 PHE A C 1
ATOM 966 O O . PHE A 1 119 ? -26.313 -10.066 22.360 1.00 73.44 119 PHE A O 1
ATOM 973 N N . ALA A 1 120 ? -24.761 -8.442 22.193 1.00 64.19 120 ALA A N 1
ATOM 974 C CA . ALA A 1 120 ? -23.943 -9.053 21.132 1.00 64.19 120 ALA A CA 1
ATOM 975 C C . ALA A 1 120 ? -22.696 -9.753 21.688 1.00 64.19 120 ALA A C 1
ATOM 977 O O . ALA A 1 120 ? -22.3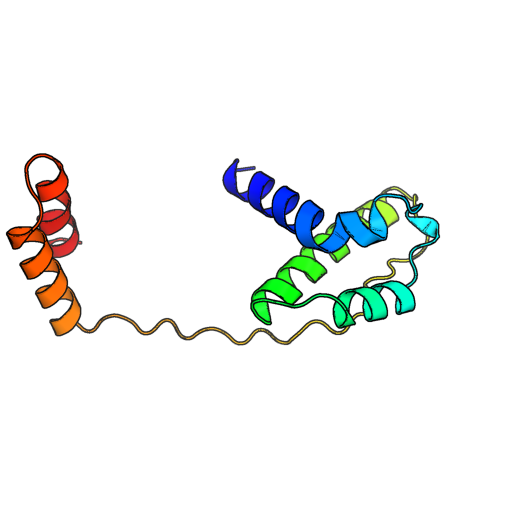40 -10.819 21.133 1.00 64.19 120 ALA A O 1
#